Protein AF-M0MVV8-F1 (afdb_monomer_lite)

pLDDT: mean 93.98, std 4.92, range [73.94, 98.38]

Secondary structure (DSSP, 8-state):
-B--HHHHHHHH-TT-TTHHHHHHHHHHSSSPPB--HHHHHHHHHHHHHH---HHHHHHHHHHH-B--S-HHHHHHHHHHHHTT--HHHHHHHHHHTTEEEES-GGGGGSSSEEEE---

Organism: NCBI:txid931277

InterPro domains:
  IPR002716 PIN domain [PF01850] (2-111)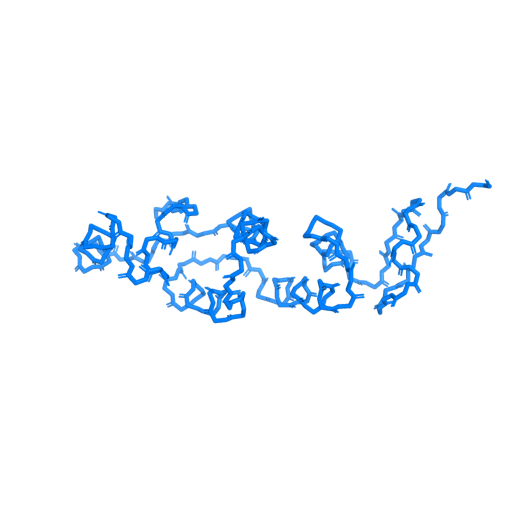
  IPR029060 PIN-like domain superfamily [SSF88723] (2-116)

Sequence (119 aa):
MYADVDFWLALLKDDDWLAERAEQYLEMHDGDPEVSLVTFVELFLIEERYGFDREQATLAIFELAETTVDTDIVFQASEYIDDGLNTFDAFHAALAGDAILSSDQAFDDIAIERVVLEE

Foldseek 3Di:
DADALLLLCLCVDPDRPCVVVSVVVLVPDDAAHAYDPVSLLVLQVVCVPPPDDSVVSLVVCVVRHDYPDDSQLSVQLVVLVVLPDRSVVSSQQSVVPAEDADCDCSCVSDRHHYDHPDD

Structure (mmCIF, N/CA/C/O backbone):
data_AF-M0MVV8-F1
#
_entry.id   AF-M0MVV8-F1
#
loop_
_atom_site.group_PDB
_atom_site.id
_atom_site.type_symbol
_atom_site.label_atom_id
_atom_site.label_alt_id
_atom_site.label_comp_id
_atom_site.label_asym_id
_atom_site.label_entity_id
_atom_site.label_seq_id
_atom_site.pdbx_PDB_ins_code
_atom_site.Cartn_x
_atom_site.Cartn_y
_atom_site.Cartn_z
_atom_site.occupancy
_atom_site.B_iso_or_equiv
_atom_site.auth_seq_id
_atom_site.auth_comp_id
_atom_site.auth_asym_id
_atom_site.auth_atom_id
_atom_site.pdbx_PDB_model_num
ATOM 1 N N . MET A 1 1 ? -7.182 13.649 11.741 1.00 90.56 1 MET A N 1
ATOM 2 C CA . MET A 1 1 ? -6.153 13.272 12.759 1.00 90.56 1 MET A CA 1
ATOM 3 C C . MET A 1 1 ? -5.357 12.131 12.174 1.00 90.56 1 MET A C 1
ATOM 5 O O . MET A 1 1 ? -5.987 11.191 11.733 1.00 90.56 1 MET A O 1
ATOM 9 N N . TYR A 1 2 ? -4.026 12.173 12.188 1.00 94.12 2 TYR A N 1
ATOM 10 C CA . TYR A 1 2 ? -3.214 11.100 11.604 1.00 94.12 2 TYR A CA 1
ATOM 11 C C . TYR A 1 2 ? -3.210 9.822 12.458 1.00 94.12 2 TYR A C 1
ATOM 13 O O . TYR A 1 2 ? -2.897 9.898 13.650 1.00 94.12 2 TYR A O 1
ATOM 21 N N . ALA A 1 3 ? -3.519 8.674 11.849 1.00 95.88 3 ALA A N 1
ATOM 22 C CA . ALA A 1 3 ? -3.496 7.358 12.485 1.00 95.88 3 ALA A CA 1
ATOM 23 C C . ALA A 1 3 ? -2.305 6.513 12.006 1.00 95.88 3 ALA A C 1
ATOM 25 O O . ALA A 1 3 ? -2.100 6.300 10.809 1.00 95.88 3 ALA A O 1
ATOM 26 N N . ASP A 1 4 ? -1.539 6.014 12.973 1.00 95.69 4 ASP A N 1
ATOM 27 C CA . ASP A 1 4 ? -0.415 5.100 12.764 1.00 95.69 4 ASP A CA 1
ATOM 28 C C . ASP A 1 4 ? -0.891 3.657 12.491 1.00 95.69 4 ASP A C 1
ATOM 30 O O . ASP A 1 4 ? -2.046 3.322 12.758 1.00 95.69 4 ASP A O 1
ATOM 34 N N . VAL A 1 5 ? -0.010 2.790 11.982 1.00 95.75 5 VAL A N 1
ATOM 35 C CA . VAL A 1 5 ? -0.324 1.409 11.577 1.00 95.75 5 VAL A CA 1
ATOM 36 C C . VAL A 1 5 ? -0.945 0.583 12.708 1.00 95.75 5 VAL A C 1
ATOM 38 O O . VAL A 1 5 ? -1.854 -0.197 12.447 1.00 95.75 5 VAL A O 1
ATOM 41 N N . ASP A 1 6 ? -0.551 0.804 13.966 1.00 95.06 6 ASP A N 1
ATOM 42 C CA . ASP A 1 6 ? -1.121 0.105 15.128 1.00 95.06 6 ASP A CA 1
ATOM 43 C C . ASP A 1 6 ? -2.640 0.310 15.260 1.00 95.06 6 ASP A C 1
ATOM 45 O O . ASP A 1 6 ? -3.355 -0.624 15.621 1.00 95.06 6 ASP A O 1
ATOM 49 N N . PHE A 1 7 ? -3.155 1.504 14.936 1.00 95.75 7 PHE A N 1
ATOM 50 C CA . PHE A 1 7 ? -4.599 1.773 14.952 1.00 95.75 7 PHE A CA 1
ATOM 51 C C . PHE A 1 7 ? -5.327 0.930 13.904 1.00 95.75 7 PHE A C 1
ATOM 53 O O . PHE A 1 7 ? -6.359 0.327 14.188 1.00 95.75 7 PHE A O 1
ATOM 60 N N . TRP A 1 8 ? -4.759 0.848 12.703 1.00 95.44 8 TRP A N 1
ATOM 61 C CA . TRP A 1 8 ? -5.328 0.074 11.606 1.00 95.44 8 TRP A CA 1
ATOM 62 C C . TRP A 1 8 ? -5.255 -1.424 11.884 1.00 95.44 8 TRP A C 1
ATOM 64 O O . TRP A 1 8 ? -6.245 -2.128 11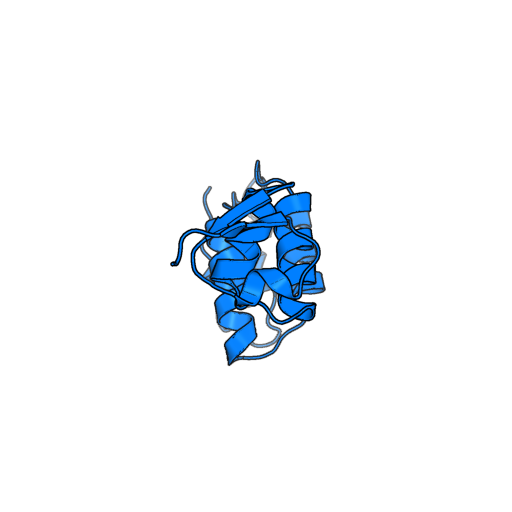.727 1.00 95.44 8 TRP A O 1
ATOM 74 N N . LEU A 1 9 ? -4.125 -1.920 12.391 1.00 93.81 9 LEU A N 1
ATOM 75 C CA . LEU A 1 9 ? -3.986 -3.323 12.786 1.00 93.81 9 LEU A CA 1
ATOM 76 C C . LEU A 1 9 ? -4.974 -3.715 13.883 1.00 93.81 9 LEU A C 1
ATOM 78 O O . LEU A 1 9 ? -5.472 -4.838 13.851 1.00 93.81 9 LEU A O 1
ATOM 82 N N . ALA A 1 10 ? -5.278 -2.800 14.807 1.00 94.19 10 ALA A N 1
ATOM 83 C CA . ALA A 1 10 ? -6.264 -3.032 15.851 1.00 94.19 10 ALA A CA 1
ATOM 84 C C . ALA A 1 10 ? -7.682 -3.245 15.302 1.00 94.19 10 ALA A C 1
ATOM 86 O O . ALA A 1 10 ? -8.442 -4.009 15.884 1.00 94.19 10 ALA A O 1
ATOM 87 N N . LEU A 1 11 ? -8.029 -2.591 14.191 1.00 92.12 11 LEU A N 1
ATOM 88 C CA . LEU A 1 11 ? -9.322 -2.756 13.517 1.00 92.12 11 LEU A CA 1
ATOM 89 C C . LEU A 1 11 ? -9.358 -3.987 12.602 1.00 92.12 11 LEU A C 1
ATOM 91 O O . LEU A 1 11 ? -10.416 -4.566 12.383 1.00 92.12 11 LEU A O 1
ATOM 95 N N . LEU A 1 12 ? -8.209 -4.371 12.043 1.00 89.25 12 LEU A N 1
ATOM 96 C CA . LEU A 1 12 ? -8.105 -5.446 11.054 1.00 89.25 12 LEU A CA 1
ATOM 97 C C . LEU A 1 12 ? -7.940 -6.841 11.671 1.00 89.25 12 LEU A C 1
ATOM 99 O O . LEU A 1 12 ? -8.218 -7.840 11.010 1.00 89.25 12 LEU A O 1
ATOM 103 N N . LYS A 1 13 ? -7.428 -6.936 12.902 1.00 84.81 13 LYS A N 1
ATOM 104 C CA . LYS A 1 13 ? -7.159 -8.210 13.580 1.00 84.81 13 LYS A CA 1
ATOM 105 C C . LYS A 1 13 ? -8.247 -8.520 14.603 1.00 84.81 13 LYS A C 1
ATOM 107 O O . LYS A 1 13 ? -8.411 -7.787 15.571 1.00 84.81 13 LYS A O 1
ATOM 112 N N . ASP A 1 14 ? -8.877 -9.685 14.457 1.00 75.62 14 ASP A N 1
ATOM 113 C CA . ASP A 1 14 ? -9.985 -10.138 15.316 1.00 75.62 14 ASP A CA 1
ATOM 114 C C . ASP A 1 14 ? -9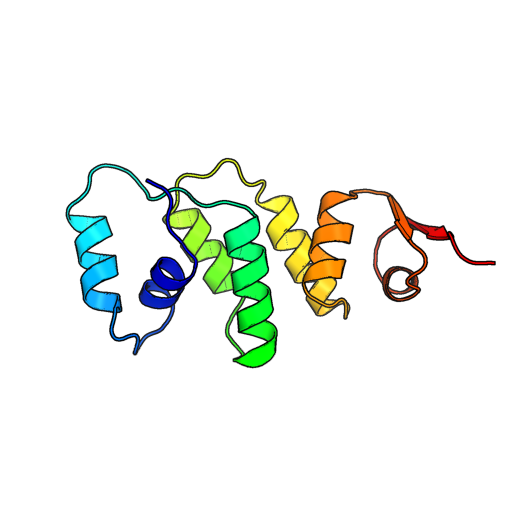.660 -10.224 16.828 1.00 75.62 14 ASP A C 1
ATOM 116 O O . ASP A 1 14 ? -10.575 -10.209 17.646 1.00 75.62 14 ASP A O 1
ATOM 120 N N . ASP A 1 15 ? -8.385 -10.354 17.220 1.00 79.69 15 ASP A N 1
ATOM 121 C CA . ASP A 1 15 ? -7.952 -10.554 18.621 1.00 79.69 15 ASP A CA 1
ATOM 122 C C . ASP A 1 15 ? -6.933 -9.491 19.080 1.00 79.69 15 ASP A C 1
ATOM 124 O O . ASP A 1 15 ? -6.036 -9.759 19.885 1.00 79.69 15 ASP A O 1
ATOM 128 N N . ASP A 1 16 ? -7.016 -8.274 18.531 1.00 88.25 16 ASP A N 1
ATOM 129 C CA . ASP A 1 16 ? -6.167 -7.174 18.986 1.00 88.25 16 ASP A CA 1
ATOM 130 C C . ASP A 1 16 ? -6.696 -6.546 20.287 1.00 88.25 16 ASP A C 1
ATOM 132 O O . ASP A 1 16 ? -7.853 -6.145 20.413 1.00 88.25 16 ASP A O 1
ATOM 136 N N . TRP A 1 17 ? -5.812 -6.400 21.274 1.00 89.44 17 TRP A N 1
ATOM 137 C CA . TRP A 1 17 ? -6.109 -5.790 22.574 1.00 89.44 17 TRP A CA 1
ATOM 138 C C . TRP A 1 17 ? -6.519 -4.304 22.498 1.00 89.44 17 TRP A C 1
ATOM 140 O O . TRP A 1 17 ? -6.990 -3.742 23.499 1.00 89.44 17 TRP A O 1
ATOM 150 N N . LEU A 1 18 ? -6.323 -3.656 21.345 1.00 93.25 18 LEU A N 1
ATOM 151 C CA . LEU A 1 18 ? -6.732 -2.282 21.063 1.00 93.25 18 LEU A CA 1
ATOM 152 C C . LEU A 1 18 ? -8.046 -2.170 20.272 1.00 93.25 18 LEU A C 1
ATOM 154 O O . LEU A 1 18 ? -8.552 -1.050 20.190 1.00 93.25 18 LEU A O 1
ATOM 158 N N . ALA A 1 19 ? -8.624 -3.266 19.765 1.00 90.69 19 ALA A N 1
ATOM 159 C CA . ALA A 1 19 ? -9.789 -3.245 18.869 1.00 90.69 19 ALA A CA 1
ATOM 160 C C . ALA A 1 19 ? -10.955 -2.401 19.415 1.00 90.69 19 ALA A C 1
ATOM 162 O O . ALA A 1 19 ? -11.329 -1.398 18.811 1.00 90.69 19 ALA A O 1
ATOM 163 N N . GLU A 1 20 ? -11.425 -2.693 20.637 1.00 91.44 20 GLU A N 1
ATOM 164 C CA . GLU A 1 20 ? -12.525 -1.941 21.271 1.00 91.44 20 GLU A CA 1
ATOM 165 C C . GLU A 1 20 ? -12.233 -0.433 21.387 1.00 91.44 20 GLU A C 1
ATOM 167 O O . GLU A 1 20 ? -13.143 0.393 21.342 1.00 91.44 20 GLU A O 1
ATOM 172 N N . ARG A 1 21 ? -10.962 -0.050 21.576 1.00 92.75 21 ARG A N 1
ATOM 173 C CA . ARG A 1 21 ? -10.571 1.365 21.685 1.00 92.75 21 ARG A CA 1
ATOM 174 C C . ARG A 1 21 ? -10.546 2.047 20.325 1.00 92.75 21 ARG A C 1
ATOM 176 O O . ARG A 1 21 ? -10.895 3.223 20.251 1.00 92.75 21 ARG A O 1
ATOM 183 N N . ALA A 1 22 ? -10.114 1.336 19.289 1.00 92.75 22 ALA A N 1
ATOM 184 C CA . ALA A 1 22 ? -10.090 1.847 17.928 1.00 92.75 22 ALA A CA 1
ATOM 185 C C . ALA A 1 22 ? -11.517 2.016 17.380 1.00 92.75 22 ALA A C 1
ATOM 187 O O . ALA A 1 22 ? -11.843 3.073 16.847 1.00 92.75 22 ALA A O 1
ATOM 188 N N . GLU A 1 23 ? -12.400 1.044 17.619 1.00 91.88 23 GLU A N 1
ATOM 189 C CA . GLU A 1 23 ? -13.823 1.131 17.266 1.00 91.88 23 GLU A CA 1
ATOM 190 C C . GLU A 1 23 ? -14.515 2.292 17.990 1.00 91.88 23 GLU A C 1
ATOM 192 O O . GLU A 1 23 ? -15.144 3.139 17.358 1.00 91.88 23 GLU A O 1
ATOM 197 N N . GLN A 1 24 ? -14.323 2.409 19.311 1.00 93.00 24 GLN A N 1
ATOM 198 C CA . GLN A 1 24 ? -14.861 3.540 20.076 1.00 93.00 24 GLN A CA 1
ATOM 199 C C . GLN A 1 24 ? -14.348 4.886 19.563 1.00 93.00 24 GLN A C 1
ATOM 201 O O . GLN A 1 24 ? -15.071 5.879 19.620 1.00 93.00 24 GLN A O 1
ATOM 206 N N . TYR A 1 25 ? -13.107 4.949 19.075 1.00 92.25 25 TYR A N 1
ATOM 207 C CA . TYR A 1 25 ? -12.585 6.173 18.485 1.00 92.25 25 TYR A CA 1
ATOM 208 C C . TYR A 1 25 ? -13.380 6.569 17.234 1.00 92.25 25 TYR A C 1
ATOM 210 O O . TYR A 1 25 ? -13.813 7.722 17.173 1.00 92.25 25 TYR A O 1
ATOM 218 N N . LEU A 1 26 ? -13.614 5.626 16.310 1.00 89.94 26 LEU A N 1
ATOM 219 C CA . LEU A 1 26 ? -14.400 5.843 15.087 1.00 89.94 26 LEU A CA 1
ATOM 220 C C . LEU A 1 26 ? -15.855 6.233 15.386 1.00 89.94 26 LEU A C 1
ATOM 222 O O . LEU A 1 26 ? -16.427 7.060 14.687 1.00 89.94 26 LEU A O 1
ATOM 226 N N . GLU A 1 27 ? -16.458 5.680 16.441 1.00 90.44 27 GLU A N 1
ATOM 227 C CA . GLU A 1 27 ? -17.835 6.015 16.828 1.00 90.44 27 GLU A CA 1
ATOM 228 C C . GLU A 1 27 ? -17.973 7.401 17.479 1.00 90.44 27 GLU A C 1
ATOM 230 O O . GLU A 1 27 ? -19.013 8.052 17.353 1.00 90.44 27 GLU A O 1
ATOM 235 N N . MET A 1 28 ? -16.967 7.829 18.249 1.00 89.31 28 MET A N 1
ATOM 236 C CA . MET A 1 28 ? -17.060 9.023 19.100 1.00 89.31 28 MET A CA 1
ATOM 237 C C . MET A 1 28 ? -16.540 10.304 18.450 1.00 89.31 28 MET A C 1
ATOM 239 O O . MET A 1 28 ? -16.856 11.389 18.947 1.00 89.31 28 MET A O 1
ATOM 243 N N . HIS A 1 29 ? -15.712 10.206 17.410 1.00 84.62 29 HIS A N 1
ATOM 244 C CA . HIS A 1 29 ? -15.089 11.367 16.782 1.00 84.62 29 HIS A CA 1
ATOM 245 C C . HIS A 1 29 ? -15.739 11.681 15.438 1.00 84.62 29 HIS A C 1
ATOM 247 O O . HIS A 1 29 ? -15.947 10.805 14.608 1.00 84.62 29 HIS A O 1
ATOM 253 N N . ASP A 1 30 ? -16.032 12.964 15.223 1.00 74.12 30 ASP A N 1
ATOM 254 C CA . ASP A 1 30 ? -16.453 13.458 13.917 1.00 74.12 30 ASP A CA 1
ATOM 255 C C . ASP A 1 30 ? -15.231 13.534 12.988 1.00 74.12 30 ASP A C 1
ATOM 257 O O . ASP A 1 30 ? -14.316 14.331 13.224 1.00 74.12 30 ASP A O 1
ATOM 261 N N . GLY A 1 31 ? -15.251 12.744 11.915 1.00 75.12 31 GLY A N 1
ATOM 262 C CA . GLY A 1 31 ? -14.249 12.755 10.851 1.00 75.12 31 GLY A CA 1
ATOM 263 C C . GLY A 1 31 ? -13.331 11.537 10.865 1.00 75.12 31 GLY A C 1
ATOM 264 O O . GLY A 1 31 ? -12.900 11.068 11.920 1.00 75.12 31 GLY A O 1
ATOM 265 N N . ASP A 1 32 ? -13.020 11.059 9.666 1.00 86.94 32 ASP A N 1
ATOM 266 C CA . ASP A 1 32 ? -12.217 9.862 9.459 1.00 86.94 32 ASP A CA 1
ATOM 267 C C . ASP A 1 32 ? -10.732 10.139 9.776 1.00 86.94 32 ASP A C 1
ATOM 269 O O . ASP A 1 32 ? -10.215 11.233 9.509 1.00 86.94 32 ASP A O 1
ATOM 273 N N . PRO A 1 33 ? -10.006 9.187 10.389 1.00 94.25 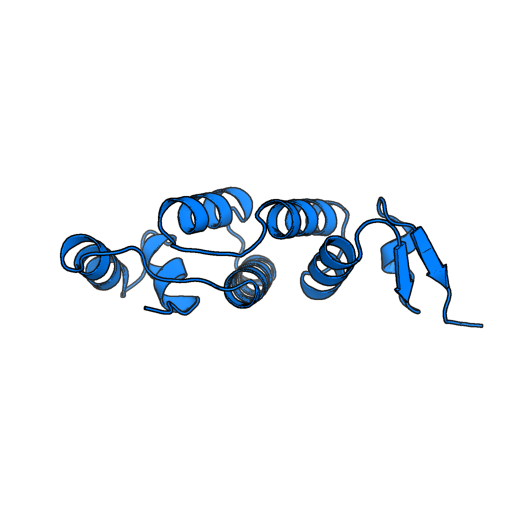33 PRO A N 1
ATOM 274 C CA . PRO A 1 33 ? -8.578 9.340 10.615 1.00 94.25 33 PRO A CA 1
ATOM 275 C C . PRO A 1 33 ? -7.805 9.415 9.291 1.00 94.25 33 PRO A C 1
ATOM 277 O O . PRO A 1 33 ? -8.111 8.735 8.318 1.00 94.25 33 PRO A O 1
ATOM 280 N N . GLU A 1 34 ? -6.763 10.239 9.271 1.00 96.00 34 GLU A N 1
ATOM 281 C CA . GLU A 1 34 ? -5.899 10.433 8.112 1.00 96.00 34 GLU A CA 1
ATOM 282 C C . GLU A 1 34 ? -4.836 9.336 8.023 1.00 96.00 34 GLU A C 1
ATOM 284 O O . GLU A 1 34 ? -4.239 8.972 9.043 1.00 96.00 34 GLU A O 1
ATOM 289 N N . VAL A 1 35 ? -4.526 8.885 6.803 1.00 96.69 35 VAL A N 1
ATOM 290 C CA . VAL A 1 35 ? -3.403 7.963 6.529 1.00 96.69 35 VAL A CA 1
ATOM 291 C C . VAL A 1 35 ? -2.453 8.495 5.474 1.00 96.69 35 VAL A C 1
ATOM 293 O O . VAL A 1 35 ? -2.825 9.309 4.625 1.00 96.69 35 VAL A O 1
ATOM 296 N N . SER A 1 36 ? -1.224 7.980 5.493 1.00 97.06 36 SER A N 1
ATOM 297 C CA . SER A 1 36 ? -0.227 8.244 4.458 1.00 97.06 36 SER A CA 1
ATOM 298 C C . SER A 1 36 ? 0.224 6.960 3.771 1.00 97.06 36 SER A C 1
ATOM 300 O O . SER A 1 36 ? -0.031 5.856 4.245 1.00 97.06 36 SER A O 1
ATOM 302 N N . LEU A 1 37 ? 0.965 7.113 2.671 1.00 97.94 37 LEU A N 1
ATOM 303 C CA . LEU A 1 37 ? 1.581 5.991 1.964 1.00 97.94 37 LEU A CA 1
ATOM 304 C C . LEU A 1 37 ? 2.489 5.161 2.890 1.00 97.94 37 LEU A C 1
ATOM 306 O O . LEU A 1 37 ? 2.585 3.951 2.726 1.00 97.94 37 LEU A O 1
ATOM 310 N N . VAL A 1 38 ? 3.105 5.795 3.898 1.00 97.94 38 VAL A N 1
ATOM 311 C CA . VAL A 1 38 ? 3.964 5.118 4.882 1.00 97.94 38 VAL A CA 1
ATOM 312 C C . VAL A 1 38 ? 3.187 4.052 5.656 1.00 97.94 38 VAL A C 1
ATOM 314 O O . VAL A 1 38 ? 3.718 2.969 5.869 1.00 97.94 38 VAL A O 1
ATOM 317 N N . THR A 1 39 ? 1.915 4.303 5.985 1.00 97.69 39 THR A N 1
ATOM 318 C CA . THR A 1 39 ? 1.045 3.324 6.652 1.00 97.69 39 THR A CA 1
ATOM 319 C C . THR A 1 39 ? 0.913 2.041 5.828 1.00 97.69 39 THR A C 1
ATOM 321 O O . THR A 1 39 ? 0.992 0.949 6.381 1.00 97.69 39 THR A O 1
ATOM 324 N N . PHE A 1 40 ? 0.764 2.156 4.504 1.00 98.25 40 PHE A N 1
ATOM 325 C CA . PHE A 1 40 ? 0.651 0.998 3.612 1.00 98.25 40 PHE A CA 1
ATOM 326 C C . PHE A 1 40 ? 1.990 0.278 3.413 1.00 98.25 40 PHE A C 1
ATOM 328 O O . PHE A 1 40 ? 2.019 -0.949 3.388 1.00 98.25 40 PHE A O 1
ATOM 335 N N . VAL A 1 41 ? 3.105 1.017 3.358 1.00 98.38 41 VAL A N 1
ATOM 336 C CA . VAL A 1 41 ? 4.452 0.417 3.361 1.00 98.38 41 VAL A CA 1
ATOM 337 C C . VAL A 1 41 ? 4.665 -0.411 4.631 1.00 98.38 41 VAL A C 1
ATOM 339 O O . VAL A 1 41 ? 5.109 -1.554 4.556 1.00 98.38 41 VAL A O 1
ATOM 342 N N . GLU A 1 42 ? 4.319 0.126 5.804 1.00 98.00 42 GLU A N 1
ATOM 343 C CA . GLU A 1 42 ? 4.424 -0.610 7.068 1.00 98.00 42 GLU A CA 1
ATOM 344 C C . GLU A 1 42 ? 3.486 -1.814 7.115 1.00 98.00 42 GLU A C 1
ATOM 346 O O . GLU A 1 42 ? 3.912 -2.902 7.501 1.00 98.00 42 GLU A O 1
ATOM 351 N N . LEU A 1 43 ? 2.238 -1.654 6.671 1.00 97.38 43 LEU A N 1
ATOM 352 C CA . LEU A 1 43 ? 1.274 -2.746 6.591 1.00 97.38 43 LEU A CA 1
ATOM 353 C C . LEU A 1 43 ? 1.826 -3.914 5.760 1.00 97.38 43 LEU A C 1
ATOM 355 O O . LEU A 1 43 ? 1.793 -5.052 6.221 1.00 97.38 43 LEU A O 1
ATOM 359 N N . PHE A 1 44 ? 2.389 -3.643 4.582 1.00 97.88 44 PHE A N 1
ATOM 360 C CA . PHE A 1 44 ? 2.907 -4.679 3.681 1.00 97.88 44 PHE A CA 1
ATOM 361 C C . PHE A 1 44 ? 4.159 -5.360 4.268 1.00 97.88 44 PHE A C 1
ATOM 363 O O . PHE A 1 44 ? 4.268 -6.583 4.242 1.00 97.88 44 PHE A O 1
ATOM 370 N N . LEU A 1 45 ? 5.040 -4.614 4.947 1.00 97.25 45 LEU A N 1
ATOM 371 C CA . LEU A 1 45 ? 6.176 -5.197 5.682 1.00 97.25 45 LEU A CA 1
ATOM 372 C C . LEU A 1 45 ? 5.744 -6.115 6.835 1.00 97.25 45 LEU A C 1
ATOM 374 O O . LEU A 1 45 ? 6.442 -7.075 7.180 1.00 97.25 45 LEU A O 1
ATOM 378 N N . ILE A 1 46 ? 4.634 -5.790 7.498 1.00 95.44 46 ILE A N 1
ATOM 379 C CA . ILE A 1 46 ? 4.062 -6.629 8.556 1.00 95.44 46 ILE A CA 1
ATOM 380 C C . ILE A 1 46 ? 3.436 -7.875 7.924 1.00 95.44 46 ILE A C 1
ATOM 382 O O . ILE A 1 46 ? 3.613 -8.973 8.456 1.00 95.44 46 ILE A O 1
ATOM 386 N N . GLU A 1 47 ? 2.763 -7.730 6.784 1.00 94.25 47 GLU A N 1
ATOM 387 C CA . GLU A 1 47 ? 2.178 -8.839 6.029 1.00 94.25 47 GLU A CA 1
ATOM 388 C C . GLU A 1 47 ? 3.231 -9.884 5.647 1.00 94.25 47 GLU A C 1
ATOM 390 O O . GLU A 1 47 ? 3.061 -11.047 6.011 1.00 94.25 47 GLU A O 1
ATOM 395 N N . GLU A 1 48 ? 4.383 -9.466 5.108 1.00 91.19 48 GLU A N 1
ATOM 396 C CA . GLU A 1 48 ? 5.508 -10.358 4.769 1.00 91.19 48 GLU A CA 1
ATOM 397 C C . GLU A 1 48 ? 5.951 -11.276 5.927 1.00 91.19 48 GLU A C 1
ATOM 399 O O . GLU A 1 48 ? 6.513 -12.353 5.713 1.00 91.19 48 GLU A O 1
ATOM 404 N N . ARG A 1 49 ? 5.744 -10.848 7.180 1.00 90.38 49 ARG A N 1
ATOM 405 C CA . ARG A 1 49 ? 6.189 -11.578 8.379 1.00 90.38 49 ARG A CA 1
ATOM 406 C C . ARG A 1 49 ? 5.094 -12.384 9.051 1.00 90.38 49 ARG A C 1
ATOM 408 O O . ARG A 1 49 ? 5.395 -13.412 9.658 1.00 90.38 49 ARG A O 1
ATOM 415 N N . TYR A 1 50 ? 3.868 -11.879 9.031 1.00 88.44 50 TYR A N 1
ATOM 416 C CA . TYR A 1 50 ? 2.778 -12.412 9.845 1.00 88.44 50 TYR A CA 1
ATOM 417 C C . TYR A 1 50 ? 1.657 -13.043 9.022 1.00 88.44 50 TYR A C 1
ATOM 419 O O . TYR A 1 50 ? 0.893 -13.808 9.603 1.00 88.44 50 TYR A O 1
ATOM 427 N N . GLY A 1 51 ? 1.607 -12.790 7.711 1.00 85.38 51 GLY A N 1
ATOM 428 C CA . GLY A 1 51 ? 0.639 -13.349 6.774 1.00 85.38 51 GLY A CA 1
ATOM 429 C C . GLY A 1 51 ? -0.794 -12.923 7.086 1.00 85.38 51 GLY A C 1
ATOM 430 O O . GLY A 1 51 ? -1.426 -13.439 8.006 1.00 85.38 51 GLY A O 1
ATOM 431 N N . PHE A 1 52 ? -1.334 -12.002 6.299 1.00 91.12 52 PHE A N 1
ATOM 432 C CA . PHE A 1 52 ? -2.752 -11.648 6.319 1.00 91.12 52 PHE A CA 1
ATOM 433 C C . PHE A 1 52 ? -3.188 -11.190 4.930 1.00 91.12 52 PHE A C 1
ATOM 435 O O . PHE A 1 52 ? -2.363 -10.986 4.046 1.00 91.12 52 PHE A O 1
ATOM 442 N N . ASP A 1 53 ? -4.495 -11.056 4.729 1.00 93.38 53 ASP A N 1
ATOM 443 C CA . ASP A 1 53 ? -5.039 -10.616 3.449 1.00 93.38 53 ASP A CA 1
ATOM 444 C C . ASP A 1 53 ? -4.734 -9.124 3.224 1.00 93.38 53 ASP A C 1
ATOM 446 O O . ASP A 1 53 ? -5.405 -8.238 3.759 1.00 93.38 53 ASP A O 1
ATOM 450 N N . ARG A 1 54 ? -3.658 -8.863 2.473 1.00 94.50 54 ARG A N 1
ATOM 451 C CA . ARG A 1 54 ? -3.141 -7.526 2.160 1.00 94.50 54 ARG A CA 1
ATOM 452 C C . ARG A 1 54 ? -4.159 -6.666 1.418 1.00 94.50 54 ARG A C 1
ATOM 454 O O . ARG A 1 54 ? -4.279 -5.472 1.706 1.00 94.50 54 ARG A O 1
ATOM 461 N N . GLU A 1 55 ? -4.885 -7.263 0.477 1.00 94.19 55 GLU A N 1
ATOM 462 C CA . GLU A 1 55 ? -5.864 -6.568 -0.357 1.00 94.19 55 GLU A CA 1
ATOM 463 C C . GLU A 1 55 ? -7.069 -6.148 0.488 1.00 94.19 55 GLU A C 1
ATOM 465 O O . GLU A 1 55 ? -7.437 -4.972 0.496 1.00 94.19 55 GLU A O 1
ATOM 470 N N . GLN A 1 56 ? -7.623 -7.073 1.281 1.00 94.38 56 GLN A N 1
ATOM 471 C CA . GLN A 1 56 ? -8.723 -6.763 2.199 1.00 94.38 56 GLN A CA 1
ATOM 472 C C . GLN A 1 56 ? -8.321 -5.719 3.244 1.00 94.38 56 GLN A C 1
ATOM 474 O O . GLN A 1 56 ? -9.083 -4.788 3.502 1.00 94.38 56 GLN A O 1
ATOM 479 N N . ALA A 1 57 ? -7.114 -5.824 3.808 1.00 95.44 57 ALA A N 1
ATOM 480 C CA . ALA A 1 57 ? -6.600 -4.841 4.757 1.00 95.44 57 ALA A CA 1
ATOM 481 C C . ALA A 1 57 ? -6.485 -3.440 4.135 1.00 95.44 57 ALA A C 1
ATOM 483 O O . ALA A 1 57 ? -6.887 -2.450 4.743 1.00 95.44 57 ALA A O 1
ATOM 484 N N . TH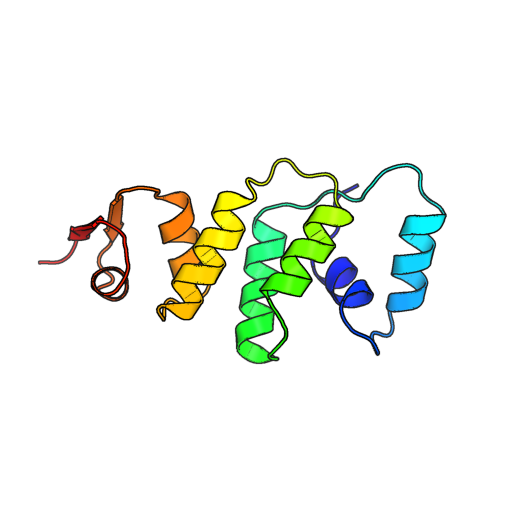R A 1 58 ? -5.980 -3.361 2.903 1.00 96.69 58 THR A N 1
ATOM 485 C CA . THR A 1 58 ? -5.852 -2.106 2.153 1.00 96.69 58 THR A CA 1
ATOM 486 C C . THR A 1 58 ? -7.212 -1.470 1.880 1.00 96.69 58 THR A C 1
ATOM 488 O O . THR A 1 58 ? -7.397 -0.281 2.140 1.00 96.69 58 THR A O 1
ATOM 491 N N . LEU A 1 59 ? -8.171 -2.264 1.393 1.00 96.06 59 LEU A N 1
ATOM 492 C CA . LEU A 1 59 ? -9.533 -1.810 1.113 1.00 96.06 59 LEU A CA 1
ATOM 493 C C . LEU A 1 59 ? -10.212 -1.265 2.370 1.00 96.06 59 LEU A C 1
ATOM 495 O O . LEU A 1 59 ? -10.739 -0.157 2.341 1.00 96.06 59 LEU A O 1
ATOM 499 N N . ALA A 1 60 ? -10.133 -1.995 3.483 1.00 94.38 60 ALA A N 1
ATOM 500 C CA . ALA A 1 60 ? -10.729 -1.569 4.744 1.00 94.38 60 ALA A CA 1
ATOM 501 C C . ALA A 1 60 ? -10.138 -0.244 5.257 1.00 94.38 60 ALA A C 1
ATOM 503 O O . ALA A 1 60 ? -10.880 0.608 5.742 1.00 94.38 60 ALA A O 1
ATOM 504 N N . ILE A 1 61 ? -8.824 -0.023 5.113 1.00 96.19 61 ILE A N 1
ATOM 505 C CA . ILE A 1 61 ? -8.214 1.268 5.467 1.00 96.19 61 ILE A CA 1
ATOM 506 C C . ILE A 1 61 ? -8.743 2.378 4.552 1.00 96.19 61 ILE A C 1
ATOM 508 O O . ILE A 1 61 ? -9.129 3.428 5.053 1.00 96.19 61 ILE A O 1
ATOM 512 N N . PHE A 1 62 ? -8.806 2.166 3.233 1.00 96.44 62 PHE A N 1
ATOM 513 C CA . PHE A 1 62 ? -9.334 3.179 2.310 1.00 96.44 62 PHE A CA 1
ATOM 514 C C . PHE A 1 62 ? -10.818 3.500 2.530 1.00 96.44 62 PHE A C 1
ATOM 516 O O . PHE A 1 62 ? -11.231 4.626 2.265 1.00 96.44 62 PHE A O 1
ATOM 523 N N . GLU A 1 63 ? -11.616 2.549 3.016 1.00 93.69 63 GLU A N 1
ATOM 524 C CA . GLU A 1 63 ? -13.023 2.780 3.363 1.00 93.69 63 GLU A CA 1
ATOM 525 C C . GLU A 1 63 ? -13.201 3.615 4.638 1.00 93.69 63 GLU A C 1
ATOM 527 O O . GLU A 1 63 ? -14.198 4.324 4.766 1.00 93.69 63 GLU A O 1
ATOM 532 N N . LEU A 1 64 ? -12.255 3.519 5.575 1.00 93.25 64 LEU A N 1
ATOM 533 C CA . LEU A 1 64 ? -12.343 4.121 6.908 1.00 93.25 64 LEU A CA 1
ATOM 534 C C . LEU A 1 64 ? -11.479 5.377 7.083 1.00 93.25 64 LEU A C 1
ATOM 536 O O . LEU A 1 64 ? -11.573 6.027 8.121 1.00 93.25 64 LEU A O 1
ATOM 540 N N . ALA A 1 65 ? -10.599 5.687 6.130 1.00 94.88 65 ALA A N 1
ATOM 541 C CA . ALA A 1 65 ? -9.628 6.769 6.240 1.00 94.88 65 ALA A CA 1
ATOM 542 C C . ALA A 1 65 ? -9.940 7.967 5.340 1.00 94.88 65 ALA A C 1
ATOM 544 O O . ALA A 1 65 ? -10.308 7.824 4.175 1.00 94.88 65 ALA A O 1
ATOM 545 N N . GLU A 1 66 ? -9.611 9.164 5.826 1.00 92.94 66 GLU A N 1
ATOM 546 C CA . GLU A 1 66 ? -9.435 10.332 4.964 1.00 92.94 66 GLU A CA 1
ATOM 547 C C . GLU A 1 66 ? -8.017 10.308 4.374 1.00 92.94 66 GLU A C 1
ATOM 549 O O . GLU A 1 66 ? -7.019 10.283 5.096 1.00 92.94 66 GLU A O 1
ATOM 554 N N . THR A 1 67 ? -7.866 10.299 3.048 1.00 94.69 67 THR A N 1
ATOM 555 C CA . THR A 1 67 ? -6.521 10.248 2.463 1.00 94.69 67 THR A CA 1
ATOM 556 C C . THR A 1 67 ? -6.397 10.914 1.104 1.00 94.69 67 THR A C 1
ATOM 558 O O . THR A 1 67 ? -7.332 10.968 0.310 1.00 94.69 67 THR A O 1
ATOM 561 N N . THR A 1 68 ? -5.192 11.416 0.839 1.00 94.56 68 THR A N 1
ATOM 562 C CA . THR A 1 68 ? -4.743 11.855 -0.488 1.00 94.56 68 THR A CA 1
ATOM 563 C C . THR A 1 68 ? -3.803 10.840 -1.134 1.00 94.56 68 THR A C 1
ATOM 565 O O . THR A 1 68 ? -3.168 11.160 -2.139 1.00 94.56 68 THR A O 1
ATOM 568 N N . VAL A 1 69 ? -3.617 9.670 -0.515 1.00 96.69 69 VAL A N 1
ATOM 569 C CA . VAL A 1 69 ? -2.840 8.577 -1.098 1.00 96.69 69 VAL A CA 1
ATOM 570 C C . VAL A 1 69 ? -3.558 8.105 -2.352 1.00 96.69 69 VAL A C 1
ATOM 572 O O . VAL A 1 69 ? -4.763 7.869 -2.334 1.00 96.69 69 VAL A O 1
ATOM 575 N N . ASP A 1 70 ? -2.804 7.982 -3.436 1.00 96.75 70 ASP A N 1
ATOM 576 C CA . ASP A 1 70 ? -3.315 7.400 -4.665 1.00 96.75 70 ASP A CA 1
ATOM 577 C C . ASP A 1 70 ? -3.499 5.891 -4.467 1.00 96.75 70 ASP A C 1
ATOM 579 O O . ASP A 1 70 ? -2.536 5.166 -4.190 1.00 96.75 70 ASP A O 1
ATOM 583 N N . THR A 1 71 ? -4.745 5.432 -4.575 1.00 96.31 71 THR A N 1
ATOM 584 C CA . THR A 1 71 ? -5.111 4.021 -4.428 1.00 96.31 71 THR A CA 1
ATOM 585 C C . THR A 1 71 ? -4.383 3.149 -5.440 1.00 96.31 71 THR A C 1
ATOM 587 O O . THR A 1 71 ? -3.969 2.042 -5.095 1.00 96.31 71 THR A O 1
ATOM 590 N N . ASP A 1 72 ? -4.163 3.659 -6.655 1.00 97.06 72 ASP A N 1
ATOM 591 C CA . ASP A 1 72 ? -3.551 2.895 -7.740 1.00 97.06 72 ASP A CA 1
ATOM 592 C C . ASP A 1 72 ? -2.104 2.528 -7.393 1.00 97.06 72 ASP A C 1
ATOM 594 O O . ASP A 1 72 ? -1.667 1.419 -7.681 1.00 97.06 72 ASP A O 1
ATOM 598 N N . ILE A 1 73 ? -1.382 3.398 -6.675 1.00 98.06 73 ILE A N 1
ATOM 599 C CA . ILE A 1 73 ? -0.013 3.118 -6.213 1.00 98.06 73 ILE A CA 1
ATOM 600 C C . ILE A 1 73 ? 0.003 1.943 -5.229 1.00 98.06 73 ILE A C 1
ATOM 602 O O . ILE A 1 73 ? 0.875 1.081 -5.314 1.00 98.06 73 ILE A O 1
ATOM 606 N N . VAL A 1 74 ? -0.944 1.898 -4.288 1.00 98.38 74 VAL A N 1
ATOM 607 C CA . VAL A 1 74 ? -0.976 0.854 -3.251 1.00 98.38 74 VAL A CA 1
ATOM 608 C C . VAL A 1 74 ? -1.367 -0.497 -3.847 1.00 98.38 74 VAL A C 1
ATOM 610 O O . VAL A 1 74 ? -0.716 -1.503 -3.561 1.00 98.38 74 VAL A O 1
ATOM 613 N N . PHE A 1 75 ? -2.384 -0.530 -4.712 1.00 98.00 75 PHE A N 1
ATOM 614 C CA . PHE A 1 75 ? -2.787 -1.768 -5.381 1.00 98.00 75 PHE A CA 1
ATOM 615 C C . PHE A 1 75 ? -1.739 -2.243 -6.391 1.00 98.00 75 PHE A C 1
ATOM 617 O O . PHE A 1 75 ? -1.423 -3.427 -6.410 1.00 98.00 75 PHE A O 1
ATOM 624 N N . GLN A 1 76 ? -1.110 -1.342 -7.151 1.00 97.56 76 GLN A N 1
ATOM 625 C CA . GLN A 1 76 ? -0.022 -1.715 -8.057 1.00 97.56 76 GLN A CA 1
ATOM 626 C C . GLN A 1 76 ? 1.194 -2.268 -7.298 1.00 97.56 76 GLN A C 1
ATOM 628 O O . GLN A 1 76 ? 1.819 -3.222 -7.756 1.00 97.56 76 GLN A O 1
ATOM 633 N N . ALA A 1 77 ? 1.519 -1.713 -6.124 1.00 98.06 77 ALA A N 1
ATOM 634 C CA . ALA A 1 77 ? 2.543 -2.287 -5.255 1.00 98.06 77 ALA A CA 1
ATOM 635 C C . ALA A 1 77 ? 2.141 -3.688 -4.766 1.00 98.06 77 ALA A C 1
ATOM 637 O O . ALA A 1 77 ? 2.984 -4.576 -4.720 1.00 98.06 77 ALA A O 1
ATOM 638 N N . SER A 1 78 ? 0.862 -3.917 -4.449 1.00 97.69 78 SER A N 1
ATOM 639 C CA . SER A 1 78 ? 0.373 -5.255 -4.097 1.00 97.69 78 SER A CA 1
ATOM 640 C C . SER A 1 78 ? 0.598 -6.257 -5.234 1.00 97.69 78 SER A C 1
ATOM 642 O O . SER A 1 78 ? 1.154 -7.321 -4.983 1.00 97.69 78 SER A O 1
ATOM 644 N N . GLU A 1 79 ? 0.251 -5.907 -6.474 1.00 96.56 79 GLU A N 1
ATOM 645 C CA . GLU A 1 79 ? 0.476 -6.777 -7.642 1.00 96.56 79 GLU A CA 1
ATOM 646 C C . GLU A 1 79 ? 1.969 -7.078 -7.848 1.00 96.56 79 GLU A C 1
ATOM 648 O O . GLU A 1 79 ? 2.357 -8.223 -8.058 1.00 96.56 79 GLU A O 1
ATOM 653 N N . TYR A 1 80 ? 2.842 -6.075 -7.710 1.00 97.19 80 TYR A N 1
ATOM 654 C CA . TYR A 1 80 ? 4.284 -6.291 -7.853 1.00 97.19 80 TYR A CA 1
ATOM 655 C C . TYR A 1 80 ? 4.887 -7.194 -6.769 1.00 97.19 80 TYR A C 1
ATOM 657 O O . TYR A 1 80 ? 5.883 -7.870 -7.030 1.00 97.19 80 TYR A O 1
ATOM 665 N N . ILE A 1 81 ? 4.304 -7.231 -5.566 1.00 96.75 81 ILE A N 1
ATOM 666 C CA . ILE A 1 81 ? 4.709 -8.205 -4.542 1.00 96.75 81 ILE A CA 1
ATOM 667 C C . ILE A 1 81 ? 4.288 -9.617 -4.950 1.00 96.75 81 ILE A C 1
ATOM 669 O O . ILE A 1 81 ? 5.062 -10.558 -4.768 1.00 96.75 81 ILE A O 1
ATOM 673 N N . ASP A 1 82 ? 3.101 -9.777 -5.538 1.00 95.25 82 ASP A N 1
ATOM 674 C CA . ASP A 1 82 ? 2.643 -11.075 -6.048 1.00 95.25 82 ASP A CA 1
ATOM 675 C C . ASP A 1 82 ? 3.509 -11.564 -7.223 1.00 95.25 82 ASP A C 1
ATOM 677 O O . ASP A 1 82 ? 3.753 -12.768 -7.354 1.00 95.25 82 ASP A O 1
ATOM 681 N N . ASP A 1 83 ? 4.069 -10.630 -7.997 1.00 95.50 83 ASP A N 1
ATOM 682 C CA . ASP A 1 83 ? 5.083 -10.883 -9.028 1.00 95.50 83 ASP A CA 1
ATOM 683 C C . ASP A 1 83 ? 6.501 -11.128 -8.461 1.00 95.50 83 ASP A C 1
ATOM 685 O O . ASP A 1 83 ? 7.421 -11.478 -9.203 1.00 95.50 83 ASP A O 1
ATOM 689 N N . GLY A 1 84 ? 6.693 -11.020 -7.143 1.00 94.31 84 GLY A N 1
ATOM 690 C CA . GLY A 1 84 ? 7.906 -11.455 -6.444 1.00 94.31 84 GLY A CA 1
ATOM 691 C C . GLY A 1 84 ? 8.830 -10.347 -5.942 1.00 94.31 84 GLY A C 1
ATOM 692 O O . GLY A 1 84 ? 9.908 -10.662 -5.424 1.00 94.31 84 GLY A O 1
ATOM 693 N N . LEU A 1 85 ? 8.441 -9.071 -6.044 1.00 96.75 85 LEU A N 1
ATOM 694 C CA . LEU A 1 85 ? 9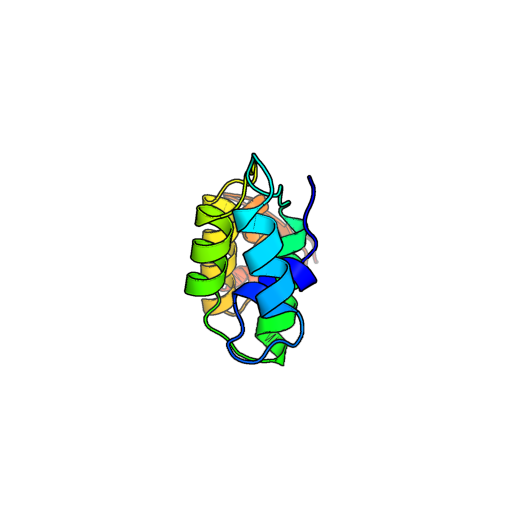.175 -7.994 -5.379 1.00 96.75 85 LEU A CA 1
ATOM 695 C C . LEU A 1 85 ? 8.972 -8.021 -3.858 1.00 96.75 85 LEU A C 1
ATOM 697 O O . LEU A 1 85 ? 7.935 -8.437 -3.348 1.00 96.75 85 LEU A O 1
ATOM 701 N N . ASN A 1 86 ? 9.959 -7.516 -3.114 1.00 96.75 86 ASN A N 1
ATOM 702 C CA . ASN A 1 86 ? 9.732 -7.160 -1.711 1.00 96.75 86 ASN A CA 1
ATOM 703 C C . ASN A 1 86 ? 8.944 -5.844 -1.612 1.00 96.75 86 ASN A C 1
ATOM 705 O O . ASN A 1 86 ? 8.879 -5.071 -2.568 1.00 96.75 86 ASN A O 1
ATOM 709 N N . THR A 1 87 ? 8.403 -5.560 -0.427 1.00 97.75 87 THR A N 1
ATOM 710 C CA . THR A 1 87 ? 7.557 -4.388 -0.175 1.00 97.75 87 THR A CA 1
ATOM 711 C C . THR A 1 87 ? 8.183 -3.078 -0.654 1.00 97.75 87 THR A C 1
ATOM 713 O O . THR A 1 87 ? 7.524 -2.289 -1.329 1.00 97.75 87 THR A O 1
ATOM 716 N N . PHE A 1 88 ? 9.449 -2.815 -0.322 1.00 98.12 88 PHE A N 1
ATOM 717 C CA . PHE A 1 88 ? 10.072 -1.541 -0.683 1.00 98.12 88 PHE A CA 1
ATOM 718 C C . PHE A 1 88 ? 10.238 -1.397 -2.195 1.00 98.12 88 PHE A C 1
ATOM 720 O O . PHE A 1 88 ? 9.897 -0.348 -2.744 1.00 98.12 88 PHE A O 1
ATOM 727 N N . ASP A 1 89 ? 10.712 -2.445 -2.866 1.00 97.75 89 ASP A N 1
ATOM 728 C CA . ASP A 1 89 ? 10.881 -2.431 -4.318 1.00 97.75 89 ASP A CA 1
ATOM 729 C C . ASP A 1 89 ? 9.535 -2.297 -5.031 1.00 97.75 89 ASP A C 1
ATOM 731 O O . ASP A 1 89 ? 9.417 -1.524 -5.980 1.00 97.75 89 ASP A O 1
ATOM 735 N N . ALA A 1 90 ? 8.494 -2.964 -4.535 1.00 97.75 90 ALA A N 1
ATOM 736 C CA . ALA A 1 90 ? 7.154 -2.884 -5.098 1.00 97.75 90 ALA A CA 1
ATOM 737 C C . ALA A 1 90 ? 6.573 -1.465 -5.037 1.00 97.75 90 ALA A C 1
ATOM 739 O O . ALA A 1 90 ? 6.055 -0.961 -6.035 1.00 97.75 90 ALA A O 1
ATOM 740 N N . PHE A 1 91 ? 6.718 -0.773 -3.901 1.00 98.38 91 PHE A N 1
ATOM 741 C CA . PHE A 1 91 ? 6.307 0.629 -3.798 1.00 98.38 91 PHE A CA 1
ATOM 742 C C . PHE A 1 91 ? 7.167 1.550 -4.667 1.00 98.38 91 PHE A C 1
ATOM 744 O O . PHE A 1 91 ? 6.635 2.485 -5.264 1.00 98.38 91 PHE A O 1
ATOM 751 N N . HIS A 1 92 ? 8.473 1.295 -4.789 1.00 98.25 92 HIS A N 1
ATOM 752 C CA . HIS A 1 92 ? 9.321 2.046 -5.713 1.00 98.25 92 HIS A CA 1
ATOM 753 C C . HIS A 1 92 ? 8.892 1.865 -7.174 1.00 98.25 92 HIS A C 1
ATOM 755 O O . HIS A 1 92 ? 8.796 2.863 -7.888 1.00 98.25 92 HIS A O 1
ATOM 761 N N . ALA A 1 93 ? 8.586 0.638 -7.603 1.00 97.88 93 ALA A N 1
ATOM 762 C CA . ALA A 1 93 ? 8.079 0.355 -8.944 1.00 97.88 93 ALA A CA 1
ATOM 763 C C . ALA A 1 93 ? 6.719 1.025 -9.188 1.00 97.88 93 ALA A C 1
ATOM 765 O O . ALA A 1 93 ? 6.540 1.698 -10.200 1.00 97.88 93 ALA A O 1
ATOM 766 N N . ALA A 1 94 ? 5.783 0.924 -8.239 1.00 97.94 94 ALA A N 1
ATOM 767 C CA . ALA A 1 94 ? 4.467 1.554 -8.353 1.00 97.94 94 ALA A CA 1
ATOM 768 C C . ALA A 1 94 ? 4.555 3.088 -8.446 1.00 97.94 94 ALA A C 1
ATOM 770 O O . ALA A 1 94 ? 3.853 3.707 -9.241 1.00 97.94 94 ALA A O 1
ATOM 771 N N . LEU A 1 95 ? 5.459 3.709 -7.681 1.00 97.75 95 LEU A N 1
ATOM 772 C CA . LEU A 1 95 ? 5.708 5.154 -7.727 1.00 97.75 95 LEU A CA 1
ATOM 773 C C . LEU A 1 95 ? 6.411 5.613 -9.013 1.00 97.75 95 LEU A C 1
ATOM 775 O O . LEU A 1 95 ? 6.260 6.768 -9.412 1.00 97.75 95 LEU A O 1
ATOM 779 N N . ALA A 1 96 ? 7.217 4.748 -9.627 1.00 97.00 96 ALA A N 1
ATOM 780 C CA . ALA A 1 96 ? 7.984 5.069 -10.826 1.00 97.00 96 ALA A CA 1
ATOM 781 C C . ALA A 1 96 ? 7.108 5.152 -12.090 1.00 97.00 96 ALA A C 1
ATOM 783 O O . ALA A 1 96 ? 7.459 5.863 -13.036 1.00 97.00 96 ALA A O 1
ATOM 784 N N . GLY A 1 97 ? 5.957 4.475 -12.097 1.00 91.44 97 GLY A N 1
ATOM 785 C CA . GLY A 1 97 ? 5.069 4.411 -13.253 1.00 91.44 97 GLY A CA 1
ATOM 786 C C . GLY A 1 97 ? 5.672 3.535 -14.349 1.00 91.44 97 GLY A C 1
ATOM 787 O O . GLY A 1 97 ? 5.761 2.324 -14.187 1.00 91.44 97 GLY A O 1
ATOM 788 N N . ASP A 1 98 ? 6.094 4.142 -15.459 1.00 92.75 98 ASP A N 1
ATOM 789 C CA . ASP A 1 98 ? 6.514 3.399 -16.656 1.00 92.75 98 ASP A CA 1
ATOM 790 C C . ASP A 1 98 ? 7.944 2.837 -16.572 1.00 92.75 98 ASP A C 1
ATOM 792 O O . ASP A 1 98 ? 8.231 1.789 -17.155 1.00 92.75 98 ASP A O 1
ATOM 796 N N . ALA A 1 99 ? 8.860 3.533 -15.887 1.00 96.81 99 ALA A N 1
ATOM 797 C CA . ALA A 1 99 ? 10.279 3.182 -15.895 1.00 96.81 99 ALA A CA 1
ATOM 798 C C . ALA A 1 99 ? 10.992 3.505 -14.579 1.00 96.81 99 ALA A C 1
ATOM 800 O O . ALA A 1 99 ? 10.781 4.567 -13.991 1.00 96.81 99 ALA A O 1
ATOM 801 N N . ILE A 1 100 ? 11.916 2.634 -14.167 1.00 97.44 100 ILE A N 1
ATOM 802 C CA . ILE A 1 100 ? 12.710 2.772 -12.941 1.00 97.44 100 ILE A CA 1
ATOM 803 C C . ILE A 1 100 ? 14.215 2.730 -13.232 1.00 97.44 100 ILE A C 1
ATOM 805 O O . ILE A 1 100 ? 14.716 1.832 -13.904 1.00 97.44 100 ILE A O 1
ATOM 809 N N . LEU A 1 101 ? 14.963 3.705 -12.706 1.00 97.50 101 LEU A N 1
ATOM 810 C CA . LEU A 1 101 ? 16.430 3.706 -12.739 1.00 97.50 101 LEU A CA 1
ATOM 811 C C . LEU A 1 101 ? 16.957 2.907 -11.545 1.00 97.50 101 LEU A C 1
ATOM 813 O O . LEU A 1 101 ? 16.885 3.389 -10.414 1.00 97.50 101 LEU A O 1
ATOM 817 N N . SER A 1 102 ? 17.487 1.708 -11.786 1.00 97.06 102 SER A N 1
ATOM 818 C CA . SER A 1 102 ? 17.919 0.810 -10.710 1.00 97.06 102 SER A CA 1
ATOM 819 C C . SER A 1 102 ? 19.037 -0.139 -11.138 1.00 97.06 102 SER A C 1
ATOM 821 O O . SER A 1 102 ? 19.120 -0.553 -12.296 1.00 97.06 102 SER A O 1
ATOM 823 N N . SER A 1 103 ? 19.880 -0.510 -10.170 1.00 96.75 103 SER A N 1
ATOM 824 C CA . SER A 1 103 ? 20.851 -1.601 -10.303 1.00 96.75 103 SER A CA 1
ATOM 825 C C . SER A 1 103 ? 20.291 -2.971 -9.912 1.00 96.75 103 SER A C 1
ATOM 827 O O . SER A 1 103 ? 20.993 -3.972 -10.031 1.00 96.75 103 SER A O 1
ATOM 829 N N . ASP A 1 104 ? 19.080 -3.017 -9.351 1.00 96.19 104 ASP A N 1
ATOM 830 C CA . ASP A 1 104 ? 18.457 -4.267 -8.925 1.00 96.19 104 ASP A CA 1
ATOM 831 C C . ASP A 1 104 ? 17.809 -4.973 -10.118 1.00 96.19 104 ASP A C 1
ATOM 833 O O . ASP A 1 104 ? 16.979 -4.395 -10.817 1.00 96.19 104 ASP A O 1
ATOM 837 N N . GLN A 1 105 ? 18.194 -6.224 -10.349 1.00 95.88 105 GLN A N 1
ATOM 838 C CA . GLN A 1 105 ? 17.671 -7.045 -11.440 1.00 95.88 105 GLN A CA 1
ATOM 839 C C . GLN A 1 105 ? 16.282 -7.609 -11.125 1.00 95.88 105 GLN A C 1
ATOM 841 O O . GLN A 1 105 ? 15.627 -8.105 -12.032 1.00 95.88 105 GLN A O 1
ATOM 846 N N . ALA A 1 106 ? 15.796 -7.492 -9.883 1.00 96.00 106 ALA A N 1
ATOM 847 C CA . ALA A 1 106 ? 14.446 -7.915 -9.514 1.00 96.00 106 ALA A CA 1
ATOM 848 C C . ALA A 1 106 ? 13.355 -7.239 -10.369 1.00 96.00 106 ALA A C 1
ATOM 850 O O . ALA A 1 106 ? 12.320 -7.842 -10.636 1.00 96.00 106 ALA A O 1
ATOM 851 N N . PHE A 1 107 ? 13.599 -6.018 -10.861 1.00 96.94 107 PHE A N 1
ATOM 852 C CA . PHE A 1 107 ? 12.656 -5.316 -11.738 1.00 96.94 107 PHE A CA 1
ATOM 853 C C . PHE A 1 107 ? 12.614 -5.865 -13.179 1.00 96.94 107 PHE A C 1
ATOM 855 O O . PHE A 1 107 ? 11.708 -5.498 -13.919 1.00 96.94 107 PHE A O 1
ATOM 862 N N . ASP A 1 108 ? 13.556 -6.722 -13.597 1.00 95.25 108 ASP A N 1
ATOM 863 C CA . ASP A 1 108 ? 13.563 -7.299 -14.954 1.00 95.25 108 ASP A CA 1
ATOM 864 C C . ASP A 1 108 ? 12.444 -8.335 -15.164 1.00 95.25 108 ASP A C 1
ATOM 866 O O . ASP A 1 108 ? 12.064 -8.613 -16.304 1.00 95.25 108 ASP A O 1
ATOM 870 N N . ASP A 1 109 ? 11.916 -8.899 -14.074 1.00 93.12 109 ASP A N 1
ATOM 871 C CA . ASP A 1 109 ? 10.918 -9.971 -14.094 1.00 93.12 109 ASP A CA 1
ATOM 872 C C . ASP A 1 109 ? 9.467 -9.466 -13.942 1.00 93.12 109 ASP A C 1
ATOM 874 O O . ASP A 1 109 ? 8.536 -10.272 -13.968 1.00 93.12 109 ASP A O 1
ATOM 878 N N . ILE A 1 110 ? 9.251 -8.148 -13.832 1.00 93.88 110 ILE A N 1
ATOM 879 C CA . ILE A 1 110 ? 7.920 -7.542 -13.643 1.00 93.88 110 ILE A CA 1
ATOM 880 C C . ILE A 1 110 ? 7.551 -6.575 -14.778 1.00 93.88 110 ILE A C 1
ATOM 882 O O . ILE A 1 110 ? 8.352 -6.259 -15.658 1.00 93.88 110 ILE A O 1
ATOM 886 N N . ALA A 1 111 ? 6.318 -6.067 -14.761 1.00 91.12 111 ALA A N 1
ATOM 887 C CA . ALA A 1 111 ? 5.775 -5.183 -15.794 1.00 91.12 111 ALA A CA 1
ATOM 888 C C . ALA A 1 111 ? 6.249 -3.706 -15.713 1.00 91.12 111 ALA A C 1
ATOM 890 O O . ALA A 1 111 ? 5.427 -2.799 -15.818 1.00 91.12 111 ALA A O 1
ATOM 891 N N . ILE A 1 112 ? 7.557 -3.447 -15.572 1.00 94.62 112 ILE A N 1
ATOM 892 C CA . ILE A 1 112 ? 8.151 -2.094 -15.585 1.00 94.62 112 ILE A CA 1
ATOM 893 C C . ILE A 1 112 ? 9.420 -2.036 -16.449 1.00 94.62 112 ILE A C 1
ATOM 895 O O . ILE A 1 112 ? 10.169 -3.006 -16.538 1.00 94.62 112 ILE A O 1
ATOM 899 N N . GLU A 1 113 ? 9.707 -0.897 -17.089 1.00 96.62 113 GLU A N 1
ATOM 900 C CA . GLU A 1 113 ? 10.980 -0.715 -17.796 1.00 96.62 113 GLU A CA 1
ATOM 901 C C . GLU A 1 113 ? 12.114 -0.404 -16.806 1.00 96.62 113 GLU A C 1
ATOM 903 O O . GLU A 1 113 ? 12.180 0.688 -16.235 1.00 96.62 113 GLU A O 1
ATOM 908 N N . ARG A 1 114 ? 13.066 -1.328 -16.625 1.00 97.19 114 ARG A N 1
ATOM 909 C CA . ARG A 1 114 ? 14.287 -1.031 -15.868 1.00 97.19 114 ARG A CA 1
ATOM 910 C C . ARG A 1 114 ? 15.330 -0.332 -16.741 1.00 97.19 114 ARG A C 1
ATOM 912 O O . ARG A 1 114 ? 15.883 -0.904 -17.680 1.00 97.19 114 ARG A O 1
ATOM 919 N N . VAL A 1 115 ? 15.681 0.894 -16.362 1.00 97.44 115 VAL A N 1
ATOM 920 C CA . VAL A 1 115 ? 16.872 1.585 -16.862 1.00 97.44 115 VAL A CA 1
ATOM 921 C C . VAL A 1 115 ? 18.072 1.117 -16.037 1.00 97.44 115 VAL A C 1
ATOM 923 O O . VAL A 1 115 ? 18.215 1.474 -14.867 1.00 97.44 115 VAL A O 1
ATOM 926 N N . VAL A 1 116 ? 18.917 0.297 -16.663 1.00 96.44 116 VAL A N 1
ATOM 927 C CA . VAL A 1 116 ? 20.102 -0.339 -16.064 1.00 96.44 116 VAL A CA 1
ATOM 928 C C . VAL A 1 116 ? 21.098 0.711 -15.557 1.00 96.44 116 VAL A C 1
ATOM 930 O O . VAL A 1 116 ? 21.495 1.605 -16.310 1.00 96.44 116 VAL A O 1
ATOM 933 N N . LEU A 1 117 ? 21.510 0.596 -14.290 1.00 95.38 117 LEU A N 1
ATOM 934 C CA . LEU A 1 117 ? 22.504 1.482 -13.666 1.00 95.38 117 LEU A CA 1
ATOM 935 C C . LEU A 1 117 ? 23.886 0.821 -13.525 1.00 95.38 117 LEU A C 1
ATOM 937 O O . LEU A 1 117 ? 24.896 1.520 -13.448 1.00 95.38 117 LEU A O 1
ATOM 941 N N . GLU A 1 118 ? 23.931 -0.506 -13.449 1.00 91.38 118 GLU A N 1
ATOM 942 C CA . GLU A 1 118 ? 25.144 -1.308 -13.301 1.00 91.38 118 GLU A CA 1
ATOM 943 C C . GLU A 1 118 ? 25.888 -1.546 -14.633 1.00 91.38 118 GLU A C 1
ATOM 945 O O . GLU A 1 118 ? 25.289 -1.495 -15.707 1.00 91.38 118 GLU A O 1
ATOM 950 N N . GLU A 1 119 ? 27.202 -1.807 -14.553 1.00 73.94 119 GLU A N 1
ATOM 951 C CA . GLU A 1 119 ? 28.090 -2.145 -15.688 1.00 73.94 119 GLU A CA 1
ATOM 952 C C . GLU A 1 119 ? 28.559 -3.607 -15.652 1.00 73.94 119 GLU A C 1
ATOM 954 O O . GLU A 1 119 ? 28.923 -4.090 -14.550 1.00 73.94 119 GLU A O 1
#

Radius of gyration: 16.21 Å; chains: 1; bounding box: 46×27×40 Å